Protein AF-A0A850P7C9-F1 (afdb_monomer_lite)

Secondary structure (DSSP, 8-state):
-----TT----HHHHHHHHHHHHHTSPTTSPPPS-HHHHHHHHHHHHHTT--TT---GGG--GGGG--

Structure (mmCIF, N/CA/C/O backbone):
data_AF-A0A850P7C9-F1
#
_entry.id   AF-A0A850P7C9-F1
#
loop_
_atom_site.group_PDB
_atom_site.id
_atom_site.type_symbol
_atom_site.label_atom_id
_atom_site.label_alt_id
_atom_site.label_comp_id
_atom_site.label_asym_id
_atom_site.label_entity_id
_atom_site.label_seq_id
_atom_site.pdbx_PDB_ins_code
_atom_site.Cartn_x
_atom_site.Cartn_y
_atom_site.Cartn_z
_atom_site.occupancy
_atom_site.B_iso_or_equiv
_atom_site.auth_seq_id
_atom_site.auth_comp_id
_atom_site.auth_asym_id
_atom_site.auth_atom_id
_atom_site.pdbx_PDB_model_num
ATOM 1 N N . MET A 1 1 ? -9.082 3.477 -27.485 1.00 36.69 1 MET A N 1
ATOM 2 C CA . MET A 1 1 ? -8.555 2.282 -26.803 1.00 36.69 1 MET A CA 1
ATOM 3 C C . MET A 1 1 ? -7.631 2.834 -25.741 1.00 36.69 1 MET A C 1
ATOM 5 O O . MET A 1 1 ? -6.547 3.275 -26.090 1.00 36.69 1 MET A O 1
ATOM 9 N N . GLU A 1 2 ? -8.134 3.025 -24.521 1.00 40.91 2 GLU A N 1
ATOM 10 C CA . GLU A 1 2 ? -7.290 3.496 -23.422 1.00 40.91 2 GLU A CA 1
ATOM 11 C C . GLU A 1 2 ? -6.276 2.401 -23.124 1.00 40.91 2 GLU A C 1
ATOM 13 O O . GLU A 1 2 ? -6.628 1.313 -22.669 1.00 40.91 2 GLU A O 1
ATOM 18 N N . GLU A 1 3 ? -5.020 2.683 -23.445 1.00 42.75 3 GLU A N 1
ATOM 19 C CA . GLU A 1 3 ? -3.866 1.942 -22.965 1.00 42.75 3 GLU A CA 1
ATOM 20 C C . GLU A 1 3 ? -3.768 2.228 -21.459 1.00 42.75 3 GLU A C 1
ATOM 22 O O . GLU A 1 3 ? -3.006 3.086 -21.022 1.00 42.75 3 GLU A O 1
ATOM 27 N N . GLY A 1 4 ? -4.655 1.597 -20.685 1.00 43.31 4 GLY A N 1
ATOM 28 C CA . GLY A 1 4 ? -4.722 1.744 -19.240 1.00 43.31 4 GLY A CA 1
ATOM 29 C C . GLY A 1 4 ? -3.346 1.483 -18.651 1.00 43.31 4 GLY A C 1
ATOM 30 O O . GLY A 1 4 ? -2.716 0.474 -18.970 1.00 43.31 4 GLY A O 1
ATOM 31 N N . ASP A 1 5 ? -2.886 2.440 -17.852 1.00 51.91 5 ASP A N 1
ATOM 32 C CA . ASP A 1 5 ? -1.627 2.465 -17.122 1.00 51.91 5 ASP A CA 1
ATOM 33 C C . ASP A 1 5 ? -1.285 1.088 -16.516 1.00 51.91 5 ASP A C 1
ATOM 35 O O . ASP A 1 5 ? -1.654 0.758 -15.389 1.00 51.91 5 ASP A O 1
ATOM 39 N N . ARG A 1 6 ? -0.550 0.256 -17.271 1.00 52.81 6 ARG A N 1
ATOM 40 C CA . ARG A 1 6 ? -0.123 -1.100 -16.861 1.00 52.81 6 ARG A CA 1
ATOM 41 C C . ARG A 1 6 ? 0.931 -1.081 -15.750 1.00 52.81 6 ARG A C 1
ATOM 43 O O . ARG A 1 6 ? 1.525 -2.112 -15.435 1.00 52.81 6 ARG A O 1
ATOM 50 N N . THR A 1 7 ? 1.165 0.086 -15.166 1.00 55.88 7 THR A N 1
ATOM 51 C CA . THR A 1 7 ? 2.130 0.356 -14.106 1.00 55.88 7 THR A CA 1
ATOM 52 C C . THR A 1 7 ? 1.492 0.356 -12.714 1.00 55.88 7 THR A C 1
ATOM 54 O O . THR A 1 7 ? 2.214 0.349 -11.722 1.00 55.88 7 THR A O 1
ATOM 57 N N . GLY A 1 8 ? 0.161 0.251 -12.600 1.00 57.91 8 GLY A N 1
ATOM 58 C CA . GLY A 1 8 ? -0.517 0.181 -11.299 1.00 57.91 8 GLY A CA 1
ATOM 59 C C . GLY A 1 8 ? -0.438 1.494 -10.513 1.00 57.91 8 GLY A C 1
ATOM 60 O O . GLY A 1 8 ? -0.455 1.479 -9.280 1.00 57.91 8 GLY A O 1
ATOM 61 N N . THR A 1 9 ? -0.318 2.633 -11.200 1.00 66.75 9 THR A N 1
ATOM 62 C CA . THR A 1 9 ? -0.172 3.939 -10.560 1.00 66.75 9 THR A CA 1
ATOM 63 C C . THR A 1 9 ? -1.534 4.432 -10.094 1.00 66.75 9 THR A C 1
ATOM 65 O O . THR A 1 9 ? -2.369 4.874 -10.876 1.00 66.75 9 THR A O 1
ATOM 68 N N . PHE A 1 10 ? -1.772 4.405 -8.784 1.00 76.31 10 PHE A N 1
ATOM 69 C CA . PHE A 1 10 ? -2.875 5.169 -8.204 1.00 76.31 10 PHE A CA 1
ATOM 70 C C . PHE A 1 10 ? -2.599 6.650 -8.449 1.00 76.31 10 PHE A C 1
ATOM 72 O O . PHE A 1 10 ? -1.559 7.118 -7.995 1.00 76.31 10 PHE A O 1
ATOM 79 N N . THR A 1 11 ? -3.476 7.388 -9.135 1.00 83.12 11 THR A N 1
ATOM 80 C CA . THR A 1 11 ? -3.417 8.863 -9.154 1.00 83.12 11 THR A CA 1
ATOM 81 C C . THR A 1 11 ? -3.725 9.415 -7.760 1.00 83.12 11 THR A C 1
ATOM 83 O O . THR A 1 11 ? -4.296 8.700 -6.936 1.00 83.12 11 THR A O 1
ATOM 86 N N . ASP A 1 12 ? -3.352 10.664 -7.461 1.00 85.75 12 ASP A N 1
ATOM 87 C CA . ASP A 1 12 ? -3.627 11.267 -6.142 1.00 85.75 12 ASP A CA 1
ATOM 88 C C . ASP A 1 12 ? -5.132 11.293 -5.829 1.00 85.75 12 ASP A C 1
ATOM 90 O O . ASP A 1 12 ? -5.548 10.990 -4.714 1.00 85.75 12 ASP A O 1
ATOM 94 N N . GLU A 1 13 ? -5.951 11.565 -6.844 1.00 87.44 13 GLU A N 1
ATOM 95 C CA . GLU A 1 13 ? -7.415 11.596 -6.761 1.00 87.44 13 GLU A CA 1
ATOM 96 C C . GLU A 1 13 ? -7.995 10.212 -6.459 1.00 87.44 13 GLU A C 1
ATOM 98 O O . GLU A 1 13 ? -8.839 10.056 -5.577 1.00 87.44 13 GLU A O 1
ATOM 103 N N . THR A 1 14 ? -7.501 9.184 -7.154 1.00 88.12 14 THR A N 1
ATOM 104 C CA . THR A 1 14 ? -7.906 7.798 -6.901 1.00 88.12 14 THR A CA 1
ATOM 105 C C . THR A 1 14 ? -7.452 7.379 -5.504 1.00 88.12 14 THR A C 1
ATOM 107 O O . THR A 1 14 ? -8.224 6.801 -4.741 1.00 88.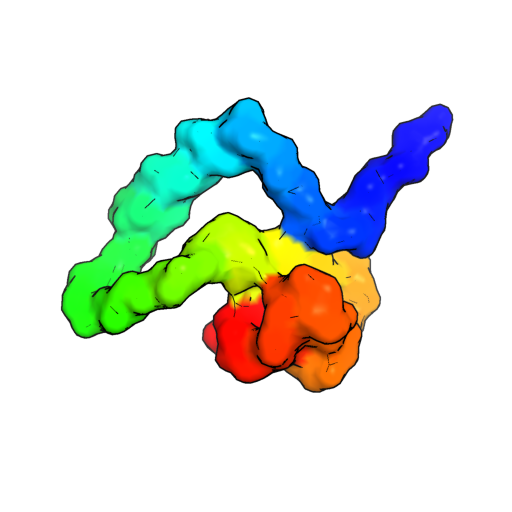12 14 THR A O 1
ATOM 110 N N . TRP A 1 15 ? -6.219 7.717 -5.123 1.00 88.81 15 TRP A N 1
ATOM 111 C CA . TRP A 1 15 ? -5.674 7.393 -3.809 1.00 88.81 15 TRP A CA 1
ATOM 112 C C . TRP A 1 15 ? -6.498 7.991 -2.666 1.00 88.81 15 TRP A C 1
ATOM 114 O O . TRP A 1 15 ? -6.784 7.280 -1.706 1.00 88.81 15 TRP A O 1
ATOM 124 N N . ALA A 1 16 ? -6.961 9.236 -2.800 1.00 90.19 16 ALA A N 1
ATOM 125 C CA . ALA A 1 16 ? -7.794 9.899 -1.796 1.00 90.19 16 ALA A CA 1
ATOM 126 C C . ALA A 1 16 ? -9.117 9.159 -1.503 1.00 90.19 16 ALA A C 1
ATOM 128 O O . ALA A 1 16 ? -9.655 9.268 -0.403 1.00 90.19 16 ALA A O 1
ATOM 129 N N . ILE A 1 17 ? -9.632 8.383 -2.463 1.00 91.12 17 ILE A N 1
ATOM 130 C CA . ILE A 1 17 ? -10.824 7.541 -2.284 1.00 91.12 17 ILE A CA 1
ATOM 131 C C . ILE A 1 17 ? -10.453 6.210 -1.620 1.00 91.12 17 ILE A C 1
ATOM 133 O O . ILE A 1 17 ? -11.151 5.738 -0.722 1.00 91.12 17 ILE A O 1
ATOM 137 N N . TRP A 1 18 ? -9.361 5.587 -2.063 1.00 89.88 18 TRP A N 1
ATOM 138 C CA . TRP A 1 18 ? -8.976 4.240 -1.637 1.00 89.88 18 TRP A CA 1
ATOM 139 C C . TRP A 1 18 ? -8.322 4.189 -0.257 1.00 89.88 18 TRP A C 1
ATOM 141 O O . TRP A 1 18 ? -8.605 3.271 0.511 1.00 89.88 18 TRP A O 1
ATOM 151 N N . GLU A 1 19 ? -7.468 5.156 0.073 1.00 89.25 19 GLU A N 1
ATOM 152 C CA . GLU A 1 19 ? -6.743 5.217 1.344 1.00 89.25 19 GLU A CA 1
ATOM 153 C C . GLU A 1 19 ? -7.647 5.034 2.576 1.00 89.25 19 GLU A C 1
ATOM 155 O O . GLU A 1 19 ? -7.382 4.110 3.354 1.00 89.25 19 GLU A O 1
ATOM 160 N N . PRO A 1 20 ? -8.739 5.806 2.763 1.00 91.00 20 PRO A N 1
ATOM 161 C CA . PRO A 1 20 ? -9.586 5.653 3.945 1.00 91.00 20 PRO A CA 1
ATOM 162 C C . PRO A 1 20 ? -10.287 4.289 4.003 1.00 91.00 20 PRO A C 1
ATOM 164 O O . PRO A 1 20 ? -10.498 3.755 5.091 1.00 91.00 20 PRO A O 1
ATOM 167 N N . LEU A 1 21 ? -10.620 3.694 2.853 1.00 91.50 21 LEU A N 1
ATOM 168 C CA . LEU A 1 21 ? -11.248 2.370 2.787 1.00 91.50 21 LEU A CA 1
ATOM 169 C C . LEU A 1 21 ? -10.268 1.268 3.197 1.00 91.50 21 LEU A C 1
ATOM 171 O O . LEU A 1 21 ? -10.630 0.354 3.938 1.00 91.50 21 LEU A O 1
ATOM 175 N N . ILE A 1 22 ? -9.019 1.372 2.741 1.00 87.88 22 ILE A N 1
ATOM 176 C CA . ILE A 1 22 ? -7.948 0.429 3.075 1.00 87.88 22 ILE A CA 1
ATOM 177 C C . ILE A 1 22 ? -7.594 0.535 4.559 1.00 87.88 22 ILE A C 1
ATOM 179 O O . ILE A 1 22 ? -7.432 -0.489 5.225 1.00 87.88 22 ILE A O 1
ATOM 183 N N . GLU A 1 23 ? -7.516 1.752 5.099 1.00 86.31 23 GLU A N 1
ATOM 184 C CA . GLU A 1 23 ? -7.287 1.963 6.529 1.00 86.31 23 GLU A CA 1
ATOM 185 C C . GLU A 1 23 ? -8.441 1.435 7.390 1.00 86.31 23 GLU A C 1
ATOM 187 O O . GLU A 1 23 ? -8.194 0.817 8.426 1.00 86.31 23 GLU A O 1
ATOM 192 N N . ALA A 1 24 ? -9.696 1.578 6.948 1.00 89.31 24 ALA A N 1
ATOM 193 C CA . ALA A 1 24 ? -10.860 1.086 7.688 1.00 89.31 24 ALA A CA 1
ATOM 194 C C . ALA A 1 24 ? -10.862 -0.441 7.884 1.00 89.31 24 ALA A C 1
ATOM 196 O O . ALA A 1 24 ? -11.335 -0.930 8.912 1.00 89.31 24 ALA A O 1
ATOM 197 N N . VAL A 1 25 ? -10.323 -1.199 6.922 1.00 88.50 25 VAL A N 1
ATOM 198 C CA . VAL A 1 25 ? -10.241 -2.671 6.987 1.00 88.50 25 VAL A CA 1
ATOM 199 C C . VAL A 1 25 ? -8.897 -3.180 7.513 1.00 88.50 25 VAL A C 1
ATOM 201 O O . VAL A 1 25 ? -8.688 -4.393 7.623 1.00 88.50 25 VAL A O 1
ATOM 204 N N . ARG A 1 26 ? -7.959 -2.283 7.842 1.00 82.75 26 ARG A N 1
ATOM 205 C CA . ARG A 1 26 ? -6.621 -2.672 8.285 1.00 82.75 26 ARG A CA 1
ATOM 206 C C . ARG A 1 26 ? -6.687 -3.367 9.655 1.00 82.75 26 ARG A C 1
ATOM 208 O O . ARG A 1 26 ? -7.283 -2.837 10.595 1.00 82.75 26 ARG A O 1
ATOM 215 N N . PRO A 1 27 ? -6.012 -4.521 9.833 1.00 82.69 27 PRO A N 1
ATOM 216 C CA . PRO A 1 27 ? -5.930 -5.175 11.133 1.00 82.69 27 PRO A CA 1
ATOM 217 C C . PRO A 1 27 ? -5.277 -4.265 12.180 1.00 82.69 27 PRO A C 1
ATOM 219 O O . PRO A 1 27 ? -4.140 -3.815 12.003 1.00 82.69 27 PRO A O 1
ATOM 222 N N . ARG A 1 28 ? -5.972 -4.040 13.301 1.00 75.38 28 ARG A N 1
ATOM 223 C CA . ARG A 1 28 ? -5.425 -3.314 14.455 1.00 75.38 28 ARG A CA 1
ATOM 224 C C . ARG A 1 28 ? -4.203 -4.058 15.009 1.00 75.38 28 ARG A C 1
ATOM 226 O O . ARG A 1 28 ? -4.284 -5.250 15.289 1.00 75.38 28 ARG A O 1
ATOM 233 N N . GLY A 1 29 ? -3.080 -3.352 15.165 1.00 74.88 29 GLY A N 1
ATOM 234 C CA . GLY A 1 29 ? -1.850 -3.882 15.773 1.00 74.88 29 GLY A CA 1
ATOM 235 C C . GLY A 1 29 ? -0.766 -4.367 14.801 1.00 74.88 29 GLY A C 1
ATOM 236 O O . GLY A 1 29 ? 0.282 -4.817 15.256 1.00 74.88 29 GLY A O 1
ATOM 237 N N . LYS A 1 30 ? -0.967 -4.263 13.480 1.00 75.12 30 LYS A N 1
ATOM 238 C CA . LYS A 1 30 ? 0.122 -4.472 12.510 1.00 75.12 30 LYS A CA 1
ATOM 239 C C . LYS A 1 30 ? 0.935 -3.191 12.320 1.00 75.12 30 LYS A C 1
ATOM 241 O O . LYS A 1 30 ? 0.366 -2.103 12.275 1.00 75.12 30 LYS A O 1
ATOM 246 N N . THR A 1 31 ? 2.253 -3.335 12.161 1.00 77.62 31 THR A N 1
ATOM 247 C CA . THR A 1 31 ? 3.146 -2.222 11.811 1.00 77.62 31 THR A CA 1
ATOM 248 C C . THR A 1 31 ? 2.642 -1.536 10.539 1.00 77.62 31 THR A C 1
ATOM 250 O O . THR A 1 31 ? 2.435 -2.227 9.533 1.00 77.62 31 THR A O 1
ATOM 253 N N . PRO A 1 32 ? 2.441 -0.206 10.556 1.00 70.56 32 PRO A N 1
ATOM 254 C CA . PRO A 1 32 ? 2.060 0.529 9.363 1.00 70.56 32 PRO A CA 1
ATOM 255 C C . PRO A 1 32 ? 3.103 0.330 8.255 1.00 70.56 32 PRO A C 1
ATOM 257 O O . PRO A 1 32 ? 4.306 0.441 8.513 1.00 70.56 32 PRO A O 1
ATOM 260 N N . PRO A 1 33 ? 2.686 0.011 7.021 1.00 72.94 33 PRO A N 1
ATOM 261 C CA . PRO A 1 33 ? 3.596 -0.025 5.894 1.00 72.94 33 PRO A CA 1
ATOM 262 C C . PRO A 1 33 ? 4.134 1.381 5.646 1.00 72.94 33 PRO A C 1
ATOM 264 O O . PRO A 1 33 ? 3.392 2.357 5.648 1.00 72.94 33 PRO A O 1
ATOM 267 N N . HIS A 1 34 ? 5.438 1.459 5.404 1.00 72.44 34 HIS A N 1
ATOM 268 C CA . HIS A 1 34 ? 6.154 2.723 5.227 1.00 72.44 34 HIS A CA 1
ATOM 269 C C . HIS A 1 34 ? 5.698 3.513 3.984 1.00 72.44 34 HIS A C 1
ATOM 271 O O . HIS A 1 34 ? 5.924 4.714 3.899 1.00 72.44 34 HIS A O 1
ATOM 277 N N . ASP A 1 35 ? 5.092 2.820 3.014 1.00 84.25 35 ASP A N 1
ATOM 278 C CA . ASP A 1 35 ? 4.525 3.381 1.788 1.00 84.25 35 ASP A CA 1
ATOM 279 C C . ASP A 1 35 ? 3.327 2.514 1.367 1.00 84.25 35 ASP A C 1
ATOM 281 O O . ASP A 1 35 ? 3.457 1.497 0.669 1.00 84.25 35 ASP A O 1
ATOM 285 N N . LEU A 1 36 ? 2.156 2.853 1.910 1.00 84.38 36 LEU A N 1
ATOM 286 C CA . LEU A 1 36 ? 0.927 2.094 1.700 1.00 84.38 36 LEU A CA 1
ATOM 287 C C . LEU A 1 36 ? 0.503 2.112 0.231 1.00 84.38 36 LEU A C 1
ATOM 289 O O . LEU A 1 36 ? 0.233 1.053 -0.335 1.00 84.38 36 LEU A O 1
ATOM 293 N N . ARG A 1 37 ? 0.492 3.294 -0.391 1.00 86.69 37 ARG A N 1
ATOM 294 C CA . ARG A 1 37 ? 0.094 3.472 -1.789 1.00 86.69 37 ARG A CA 1
ATOM 295 C C . ARG A 1 37 ? 0.915 2.597 -2.716 1.00 86.69 37 ARG A C 1
ATOM 297 O O . ARG A 1 37 ? 0.351 1.868 -3.528 1.00 86.69 37 ARG A O 1
ATOM 304 N N . ARG A 1 38 ? 2.238 2.592 -2.545 1.00 83.69 38 ARG A N 1
ATOM 305 C CA . ARG A 1 38 ? 3.128 1.763 -3.362 1.00 83.69 38 ARG A CA 1
ATOM 306 C C . ARG A 1 38 ? 2.940 0.270 -3.112 1.00 83.69 38 ARG A C 1
ATOM 308 O O . ARG A 1 38 ? 3.025 -0.524 -4.041 1.00 83.69 38 ARG A O 1
ATOM 315 N N . THR A 1 39 ? 2.654 -0.120 -1.871 1.00 84.00 39 THR A N 1
ATOM 316 C CA . THR A 1 39 ? 2.368 -1.522 -1.533 1.00 84.00 39 THR A CA 1
ATOM 317 C C . THR A 1 39 ? 1.104 -2.012 -2.239 1.00 84.00 39 THR A C 1
ATOM 319 O O . THR A 1 39 ? 1.096 -3.095 -2.818 1.00 84.00 39 THR A O 1
ATOM 322 N N . ILE A 1 40 ? 0.050 -1.197 -2.236 1.00 85.25 40 ILE A N 1
ATOM 323 C CA . ILE A 1 40 ? -1.224 -1.519 -2.882 1.00 85.25 40 ILE A CA 1
ATOM 324 C C . ILE A 1 40 ? -1.061 -1.515 -4.406 1.00 85.25 40 ILE A C 1
ATOM 326 O O . ILE A 1 40 ? -1.465 -2.479 -5.050 1.00 85.25 40 ILE A O 1
ATOM 330 N N . ALA A 1 41 ? -0.365 -0.525 -4.972 1.00 84.88 41 ALA A N 1
ATOM 331 C CA . ALA A 1 41 ? 0.019 -0.492 -6.387 1.00 84.88 41 ALA A CA 1
ATOM 332 C C . ALA A 1 41 ? 0.719 -1.788 -6.834 1.00 84.88 41 ALA A C 1
ATOM 334 O O . ALA A 1 41 ? 0.341 -2.397 -7.833 1.00 84.88 41 ALA A O 1
ATOM 335 N N . ALA A 1 42 ? 1.689 -2.266 -6.049 1.00 82.62 42 ALA A N 1
ATOM 336 C CA . ALA A 1 42 ? 2.403 -3.511 -6.316 1.00 82.62 42 ALA A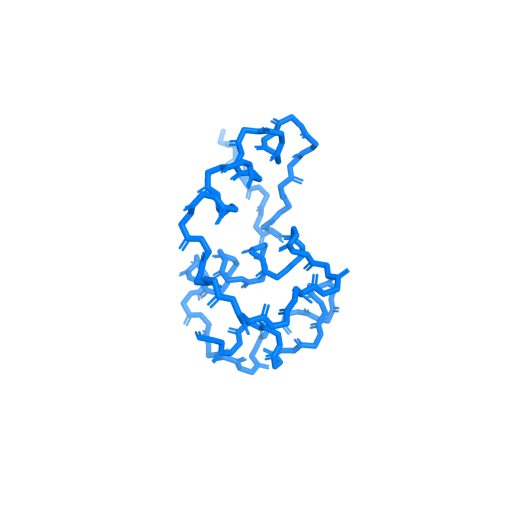 CA 1
ATOM 337 C C . ALA A 1 42 ? 1.494 -4.756 -6.286 1.00 82.62 42 ALA A C 1
ATOM 339 O O . ALA A 1 42 ? 1.665 -5.662 -7.104 1.00 82.62 42 ALA A O 1
ATOM 340 N N . ILE A 1 43 ? 0.518 -4.803 -5.371 1.00 82.50 43 ILE A N 1
ATOM 341 C CA . ILE A 1 43 ? -0.471 -5.891 -5.284 1.00 82.50 43 ILE A CA 1
ATOM 342 C C . ILE A 1 43 ? -1.386 -5.889 -6.515 1.00 82.50 43 ILE A C 1
ATOM 344 O O . ILE A 1 43 ? -1.556 -6.936 -7.141 1.00 82.50 43 ILE A O 1
ATOM 348 N N . PHE A 1 44 ? -1.926 -4.727 -6.895 1.00 82.62 44 PHE A N 1
ATOM 349 C CA . PHE A 1 44 ? -2.776 -4.591 -8.082 1.00 82.62 44 PHE A CA 1
ATOM 350 C C . PHE A 1 44 ? -2.022 -4.965 -9.358 1.00 82.62 44 PHE A C 1
ATOM 352 O O . PHE A 1 44 ? -2.499 -5.798 -10.125 1.00 82.62 44 PHE A O 1
ATOM 359 N N . TRP A 1 45 ? -0.803 -4.448 -9.537 1.00 83.12 45 TRP A N 1
ATOM 360 C CA . TRP A 1 45 ? 0.041 -4.791 -10.680 1.00 83.12 45 TRP A CA 1
ATOM 361 C C . TRP A 1 45 ? 0.269 -6.302 -10.786 1.00 83.12 45 TRP A C 1
ATOM 363 O O . TRP A 1 45 ? 0.137 -6.887 -11.862 1.00 83.12 45 TRP A O 1
ATOM 373 N N . ARG A 1 46 ? 0.574 -6.961 -9.661 1.00 81.75 46 ARG A N 1
ATOM 374 C CA . ARG A 1 46 ? 0.788 -8.411 -9.623 1.00 81.75 46 ARG A CA 1
ATOM 375 C C . ARG A 1 46 ? -0.461 -9.182 -10.053 1.00 81.75 46 ARG A C 1
ATOM 377 O O . ARG A 1 46 ? -0.324 -10.155 -10.796 1.00 81.75 46 ARG A O 1
ATOM 384 N N . HIS A 1 47 ? -1.636 -8.773 -9.574 1.00 81.00 47 HIS A N 1
ATOM 385 C CA . HIS A 1 47 ? -2.910 -9.398 -9.930 1.00 81.00 47 HIS A CA 1
ATOM 386 C C . HIS A 1 47 ? -3.242 -9.223 -11.416 1.00 81.00 47 HIS A C 1
ATOM 388 O O . HIS A 1 47 ? -3.557 -10.214 -12.070 1.00 81.00 47 HIS A O 1
ATOM 394 N N . GLU A 1 48 ? -3.084 -8.014 -11.957 1.00 80.56 48 GLU A N 1
ATOM 395 C CA . GLU A 1 48 ? -3.337 -7.702 -13.373 1.00 80.56 48 GLU A CA 1
ATOM 396 C C . GLU A 1 48 ? -2.406 -8.469 -14.322 1.00 80.56 48 GLU A C 1
ATOM 398 O O . GLU A 1 48 ? -2.828 -8.974 -15.359 1.00 80.56 48 GLU A O 1
ATOM 403 N N . ASN A 1 49 ? -1.130 -8.608 -13.958 1.00 79.81 49 ASN A N 1
ATOM 404 C CA . ASN A 1 49 ? -0.133 -9.258 -14.812 1.00 79.81 49 ASN A CA 1
ATOM 405 C C . ASN A 1 49 ? -0.084 -10.787 -14.635 1.00 79.81 49 ASN A C 1
ATOM 407 O O . ASN A 1 49 ? 0.703 -11.456 -15.306 1.00 79.81 49 ASN A O 1
ATOM 411 N N . GLY A 1 50 ? -0.855 -11.358 -13.697 1.00 76.56 50 GLY A N 1
ATOM 412 C CA . GLY A 1 50 ? -0.763 -12.781 -13.339 1.00 76.56 50 GLY A CA 1
ATOM 413 C C . GLY A 1 50 ? 0.649 -13.197 -12.899 1.00 76.56 50 GLY A C 1
ATOM 414 O O . GLY A 1 50 ? 1.053 -14.354 -13.047 1.00 76.56 50 GLY A O 1
ATOM 415 N N . ALA A 1 51 ? 1.436 -12.238 -12.406 1.00 75.44 51 ALA A N 1
ATOM 416 C CA . ALA A 1 51 ? 2.866 -12.394 -12.219 1.00 75.44 51 ALA A CA 1
ATOM 417 C C . ALA A 1 51 ? 3.185 -13.181 -10.940 1.00 75.44 51 ALA A C 1
ATOM 419 O O . ALA A 1 51 ? 2.533 -13.055 -9.896 1.00 75.44 51 ALA A O 1
ATOM 420 N N . LYS A 1 52 ? 4.256 -13.982 -10.988 1.00 73.88 52 LYS A N 1
ATOM 421 C CA . LYS A 1 52 ? 4.797 -14.629 -9.785 1.00 73.88 52 LYS A CA 1
ATOM 422 C C . LYS A 1 52 ? 5.249 -13.546 -8.797 1.00 73.88 52 LYS A C 1
ATOM 424 O O . LYS A 1 52 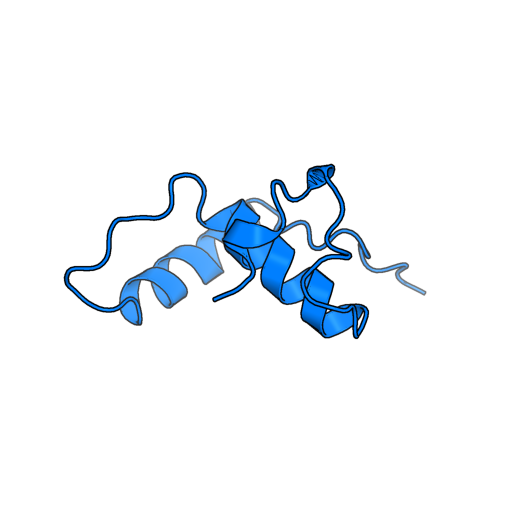? 5.794 -12.526 -9.197 1.00 73.88 52 LYS A O 1
ATOM 429 N N . TRP A 1 53 ? 5.089 -13.791 -7.498 1.00 70.88 53 TRP A N 1
ATOM 430 C CA . TRP A 1 53 ? 5.361 -12.847 -6.395 1.00 70.88 53 TRP A CA 1
ATOM 431 C C . TRP A 1 53 ? 6.777 -12.237 -6.349 1.00 70.88 53 TRP A C 1
ATOM 433 O O . TRP A 1 53 ? 6.992 -11.276 -5.622 1.00 70.88 53 TRP A O 1
ATOM 443 N N . ARG A 1 54 ? 7.741 -12.763 -7.123 1.00 74.44 54 ARG A N 1
ATOM 444 C CA . ARG A 1 54 ? 9.114 -12.228 -7.257 1.00 74.44 54 ARG A CA 1
ATOM 445 C C . ARG A 1 54 ? 9.339 -11.406 -8.529 1.00 74.44 54 ARG A C 1
ATOM 447 O O . ARG A 1 54 ? 10.421 -10.863 -8.704 1.00 74.44 54 ARG A O 1
ATOM 454 N N . SER A 1 55 ? 8.346 -11.331 -9.408 1.00 77.81 55 SER A N 1
ATOM 455 C CA . SER A 1 55 ? 8.415 -10.640 -10.699 1.00 77.81 55 SER A CA 1
ATOM 456 C C . SER A 1 55 ? 7.903 -9.199 -10.622 1.00 77.81 55 SER A C 1
ATOM 458 O O . SER A 1 55 ? 7.571 -8.623 -11.650 1.00 77.81 55 SER A O 1
ATOM 460 N N . ILE A 1 56 ? 7.812 -8.626 -9.418 1.00 75.88 56 ILE A N 1
ATOM 461 C CA . ILE A 1 56 ? 7.360 -7.246 -9.224 1.00 75.88 56 ILE A CA 1
ATOM 462 C C . ILE A 1 56 ? 8.454 -6.281 -9.716 1.00 75.88 56 ILE A C 1
ATOM 464 O O . ILE A 1 56 ? 9.606 -6.430 -9.293 1.00 75.88 56 ILE A O 1
ATOM 468 N N . PRO A 1 57 ? 8.123 -5.306 -10.586 1.00 77.56 57 PRO A N 1
ATOM 469 C CA . PRO A 1 57 ? 9.050 -4.290 -11.063 1.00 77.56 57 PRO A CA 1
ATOM 470 C C . PRO A 1 57 ? 9.696 -3.523 -9.911 1.00 77.56 57 PRO A C 1
ATOM 472 O O . PRO A 1 57 ? 9.026 -3.149 -8.948 1.00 77.56 57 PRO A O 1
ATOM 475 N N . ALA A 1 58 ? 10.990 -3.223 -10.035 1.00 76.94 58 ALA A N 1
ATOM 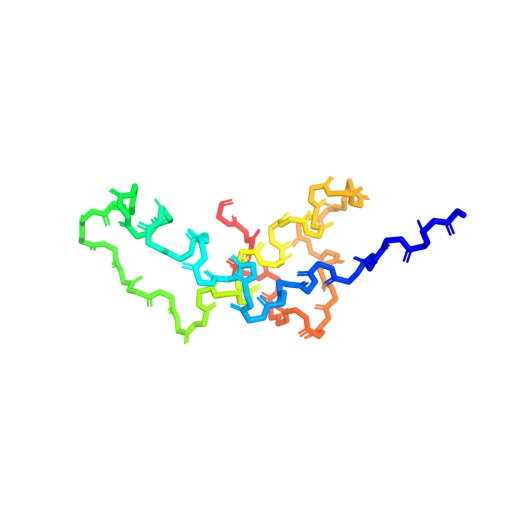476 C CA . ALA A 1 58 ? 11.736 -2.482 -9.014 1.00 76.94 58 ALA A CA 1
ATOM 477 C C . ALA A 1 58 ? 11.152 -1.081 -8.737 1.00 76.94 58 ALA A C 1
ATOM 479 O O . ALA A 1 58 ? 11.297 -0.554 -7.634 1.00 76.94 58 ALA A O 1
ATOM 480 N N . GLU A 1 59 ? 10.443 -0.502 -9.708 1.00 76.88 59 GLU A N 1
ATOM 481 C CA . GLU A 1 59 ? 9.744 0.784 -9.605 1.00 76.88 59 GLU A CA 1
ATOM 482 C C . GLU A 1 59 ? 8.617 0.759 -8.562 1.00 76.88 59 GLU A C 1
ATOM 484 O O . GLU A 1 59 ? 8.375 1.746 -7.863 1.00 76.88 59 GLU A O 1
ATOM 489 N N . LEU A 1 60 ? 7.996 -0.404 -8.361 1.00 72.50 60 LEU A N 1
ATOM 490 C CA . LEU A 1 60 ? 6.981 -0.648 -7.333 1.00 72.50 60 LEU A CA 1
ATOM 491 C C . LEU A 1 60 ? 7.607 -1.050 -5.985 1.00 72.50 60 LEU A C 1
ATOM 493 O O . LEU A 1 60 ? 6.915 -1.290 -4.996 1.00 72.50 60 LEU A O 1
ATOM 497 N N . GLY A 1 61 ? 8.937 -1.028 -5.906 1.00 74.06 61 GLY A N 1
ATOM 498 C CA . GLY A 1 61 ? 9.705 -1.339 -4.716 1.00 74.06 61 GLY A CA 1
ATOM 499 C C . GLY A 1 61 ? 10.043 -2.826 -4.586 1.00 74.06 61 GLY A C 1
ATOM 500 O O . GLY A 1 61 ? 9.812 -3.631 -5.486 1.00 74.06 61 GLY A O 1
ATOM 501 N N . PRO A 1 62 ? 10.641 -3.217 -3.452 1.00 74.62 62 PRO A N 1
ATOM 502 C CA . PRO A 1 62 ? 11.038 -4.588 -3.200 1.00 74.62 62 PRO A CA 1
ATOM 503 C C . PRO A 1 62 ? 9.825 -5.517 -3.195 1.00 74.62 62 PRO A C 1
ATOM 505 O O . PRO A 1 62 ? 8.854 -5.278 -2.474 1.00 74.62 62 PRO A O 1
ATOM 508 N N . TRP A 1 63 ? 9.936 -6.627 -3.925 1.00 73.06 63 TRP A N 1
ATOM 509 C CA . TRP A 1 63 ? 8.872 -7.621 -4.083 1.00 73.06 63 TRP A CA 1
ATOM 510 C C . TRP A 1 63 ? 8.306 -8.143 -2.749 1.00 73.06 63 TRP A C 1
ATOM 512 O O . TRP A 1 63 ? 7.130 -8.489 -2.673 1.00 73.06 63 TRP A O 1
ATOM 522 N N . TRP A 1 64 ? 9.101 -8.154 -1.669 1.00 69.88 64 TRP A N 1
ATOM 523 C CA . TRP A 1 64 ? 8.663 -8.627 -0.350 1.00 69.88 64 TRP A CA 1
ATOM 524 C C . TRP A 1 64 ? 7.577 -7.753 0.288 1.00 69.88 64 TRP A C 1
ATOM 526 O O . TRP A 1 64 ? 6.878 -8.220 1.181 1.00 69.88 64 TRP A O 1
ATOM 536 N N . ARG A 1 65 ? 7.380 -6.512 -0.176 1.00 70.75 65 ARG A N 1
ATOM 537 C CA . ARG A 1 65 ? 6.279 -5.662 0.310 1.00 70.75 65 ARG A CA 1
ATOM 538 C C . ARG A 1 65 ? 4.912 -6.104 -0.203 1.00 70.75 65 ARG A C 1
ATOM 540 O O . ARG A 1 65 ? 3.927 -5.916 0.497 1.00 70.75 65 ARG A O 1
ATOM 547 N N . ALA A 1 66 ? 4.857 -6.727 -1.377 1.00 64.31 66 ALA A N 1
ATOM 548 C CA . ALA A 1 66 ? 3.631 -7.239 -1.996 1.00 64.31 66 ALA A CA 1
ATOM 549 C C . ALA A 1 66 ? 3.549 -8.779 -1.968 1.00 64.31 66 ALA A C 1
ATOM 551 O O . ALA A 1 66 ? 2.834 -9.406 -2.754 1.00 64.31 66 ALA A O 1
ATOM 552 N N . ALA A 1 67 ? 4.291 -9.391 -1.042 1.00 60.88 67 ALA A N 1
ATOM 553 C CA . ALA A 1 67 ? 4.246 -10.821 -0.753 1.00 60.88 67 ALA A CA 1
ATOM 554 C C . ALA A 1 67 ? 3.201 -11.196 0.321 1.00 60.88 67 ALA A C 1
ATOM 556 O O . ALA A 1 67 ? 3.172 -12.356 0.725 1.00 60.88 67 ALA A O 1
ATOM 557 N N . GLN A 1 68 ? 2.396 -10.227 0.783 1.00 59.22 68 GLN A N 1
ATOM 558 C CA . GLN A 1 68 ? 1.347 -10.413 1.796 1.00 59.22 68 GLN A CA 1
ATOM 559 C C . GLN A 1 68 ? 0.186 -11.276 1.303 1.00 59.22 68 GLN A C 1
ATOM 561 O O . GLN A 1 68 ? -0.088 -11.261 0.080 1.00 59.22 68 GLN A O 1
#

Radius of gyration: 12.55 Å; chains: 1; bounding box: 23×26×43 Å

Sequence (68 aa):
MEEGDRTGTFTDETWAIWEPLIEAVRPRGKTPPHDLRRTIAAIFWRHENGAKWRSIPAELGPWWRAAQ

Organism: NCBI:txid215220

pLDDT: mean 75.89, std 12.75, range [36.69, 91.5]

Foldseek 3Di:
DPPPDLQLQQDPVNCVVVVVVCVVPDDPPDDDDPDPRLLVSQLVSCVVVVHDLCPGDCVSPHSVSNPD

InterPro domains:
  IPR025161 Insertion element 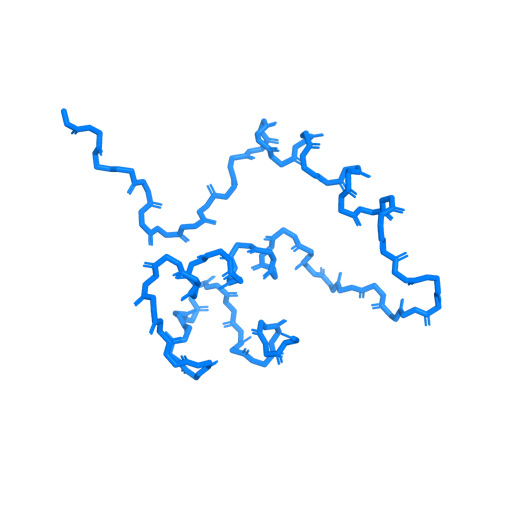IS402-like domain [PF13340] 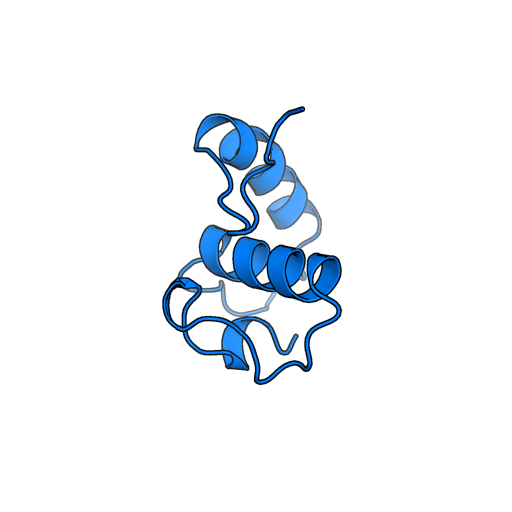(11-66)